Protein AF-A0A0F8Y4N9-F1 (afdb_monomer_lite)

Radius of gyration: 26.48 Å; chains: 1; bounding box: 56×66×64 Å

Foldseek 3Di:
DDDDDPDDDDDDDDDDDDDDDDDDDDDDDDDDDDDDDDDDDDDPPCPVVPPVVVVLVVVLVVLQVVLAWPDKDWDDDPPDNQKIKIKTKGDPPPHPVDIDIFMAMDSDSSVRSVVRSCVSVVVPDDDD

pLDDT: mean 74.3, std 19.36, range [39.88, 97.44]

Sequence (128 aa):
SMPPVWEGNPMPPQQSSAVGAVPSDRSSVVPAGYIEPVDRAAPPNTSERIDPTADRFTWIQDRLRQLGATYYVLETLEGRQDLYRFHCRMAVGGNSSYTRNYEAVDSSPLGAMSKVLQQVQGRTTPRL

Secondary structure (DSSP, 8-state):
-PPP-------PPPPP-----------------------------------HHHHHHHHHHHHHHHTTEEEEEEEE-TT-TT-EEEEEEEEETTEEEEEEEEEEEESSHHHHHHHHHHHHHHH-----

Organism: NCBI:txid412755

Structure (mmCIF, N/CA/C/O backbone):
data_AF-A0A0F8Y4N9-F1
#
_entry.id   AF-A0A0F8Y4N9-F1
#
loop_
_atom_site.group_PDB
_atom_site.id
_atom_site.type_symbol
_atom_site.label_atom_id
_atom_site.label_alt_id
_atom_site.label_comp_id
_atom_site.label_asym_id
_atom_site.label_entity_id
_atom_site.label_seq_id
_atom_site.pdbx_PDB_ins_code
_atom_site.Cartn_x
_atom_site.Cartn_y
_atom_site.Cartn_z
_atom_site.occupancy
_atom_site.B_iso_or_equiv
_atom_site.auth_seq_id
_atom_site.auth_comp_id
_atom_site.auth_asym_id
_atom_site.auth_atom_id
_atom_site.pdbx_PDB_model_num
ATOM 1 N N . SER A 1 1 ? -6.006 27.024 -6.538 1.00 53.31 1 SER A N 1
ATOM 2 C CA . SER A 1 1 ? -5.450 25.933 -5.721 1.00 53.31 1 SER A CA 1
ATOM 3 C C . SER A 1 1 ? -4.188 25.416 -6.370 1.00 53.31 1 SER A C 1
ATOM 5 O O . SER A 1 1 ? -4.256 24.926 -7.488 1.00 53.31 1 SER A O 1
ATOM 7 N N . MET A 1 2 ? -3.046 25.625 -5.721 1.00 41.53 2 MET A N 1
ATOM 8 C CA . MET A 1 2 ? -1.747 25.102 -6.152 1.00 41.53 2 MET A CA 1
ATOM 9 C C . MET A 1 2 ? -1.571 23.667 -5.617 1.00 41.53 2 MET A C 1
ATOM 11 O O . MET A 1 2 ? -2.068 23.391 -4.523 1.00 41.53 2 MET A O 1
ATOM 15 N N . PRO A 1 3 ? -0.921 22.750 -6.355 1.00 53.78 3 PRO A N 1
ATOM 16 C CA . PRO A 1 3 ? -0.579 21.423 -5.842 1.00 53.78 3 PRO A CA 1
ATOM 17 C C . PRO A 1 3 ? 0.555 21.507 -4.798 1.00 53.78 3 PRO A C 1
ATOM 19 O O . PRO A 1 3 ? 1.379 22.420 -4.884 1.00 53.78 3 PRO A O 1
ATOM 22 N N . PRO A 1 4 ? 0.635 20.573 -3.830 1.00 53.28 4 PRO A N 1
ATOM 23 C CA . PRO A 1 4 ? 1.743 20.531 -2.883 1.00 53.28 4 PRO A CA 1
ATOM 24 C C . PRO A 1 4 ? 3.040 20.09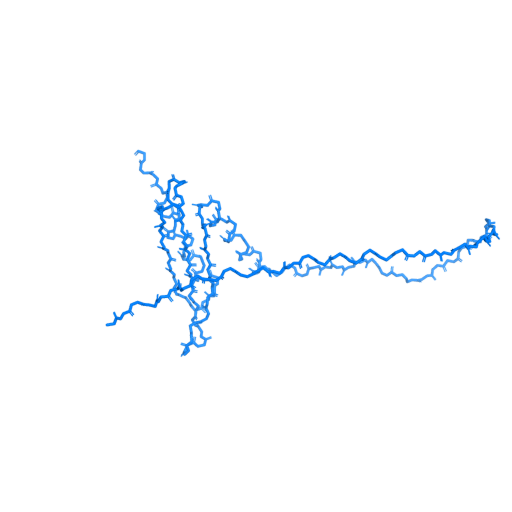1 -3.579 1.00 53.28 4 PRO A C 1
ATOM 26 O O . PRO A 1 4 ? 3.076 19.099 -4.311 1.00 53.28 4 PRO A O 1
ATOM 29 N N . VAL A 1 5 ? 4.101 20.857 -3.336 1.00 52.00 5 VAL A N 1
ATOM 30 C CA . VAL A 1 5 ? 5.478 20.589 -3.760 1.00 52.00 5 VAL A CA 1
ATOM 31 C C . VAL A 1 5 ? 6.047 19.516 -2.832 1.00 52.00 5 VAL A C 1
ATOM 33 O O . VAL A 1 5 ? 6.181 19.744 -1.633 1.00 52.00 5 VAL A O 1
ATOM 36 N N . TRP A 1 6 ? 6.348 18.328 -3.356 1.00 52.84 6 TRP A N 1
ATOM 37 C CA . TRP A 1 6 ? 7.160 17.348 -2.636 1.00 52.84 6 TRP A CA 1
ATOM 38 C C . TRP A 1 6 ? 8.625 17.653 -2.956 1.00 52.84 6 TRP A C 1
ATOM 40 O O . TRP A 1 6 ? 9.176 17.237 -3.970 1.00 52.84 6 TRP A O 1
ATOM 50 N N . GLU A 1 7 ? 9.226 18.488 -2.117 1.00 49.97 7 GLU A N 1
ATOM 51 C CA . GLU A 1 7 ? 10.634 18.851 -2.203 1.00 49.97 7 GLU A CA 1
ATOM 52 C C . GLU A 1 7 ? 11.484 17.676 -1.696 1.00 49.97 7 GLU A C 1
ATOM 54 O O . GLU A 1 7 ? 11.178 17.054 -0.676 1.00 49.97 7 GLU A O 1
ATOM 59 N N . GLY A 1 8 ? 12.510 17.311 -2.464 1.00 55.19 8 GLY A N 1
ATOM 60 C CA . GLY A 1 8 ? 13.349 16.154 -2.188 1.00 55.19 8 GLY A CA 1
ATOM 61 C C . GLY A 1 8 ? 14.104 16.267 -0.866 1.00 55.19 8 GLY A C 1
ATOM 62 O O . GLY A 1 8 ? 14.680 17.304 -0.557 1.00 55.19 8 GLY A O 1
ATOM 63 N N . ASN A 1 9 ? 14.162 15.157 -0.129 1.00 55.81 9 ASN A N 1
ATOM 64 C CA . ASN A 1 9 ? 15.179 14.948 0.894 1.00 55.81 9 ASN A CA 1
ATOM 65 C C . ASN A 1 9 ? 15.411 13.440 1.115 1.00 55.81 9 ASN A C 1
ATOM 67 O O . ASN A 1 9 ? 14.573 12.778 1.729 1.00 55.81 9 ASN A O 1
ATOM 71 N N . PRO A 1 10 ? 16.515 12.852 0.621 1.00 61.59 10 PRO A N 1
ATOM 72 C CA . PRO A 1 10 ? 16.980 11.561 1.103 1.00 61.59 10 PRO A CA 1
ATOM 73 C C . PRO A 1 10 ? 17.876 11.779 2.327 1.00 61.59 10 PRO A C 1
ATOM 75 O O . PRO A 1 10 ? 18.896 12.460 2.239 1.00 61.59 10 PRO A O 1
ATOM 78 N N . MET A 1 11 ? 17.539 11.163 3.460 1.00 47.84 11 MET A N 1
ATOM 79 C CA . MET A 1 11 ? 18.502 10.981 4.547 1.00 47.84 11 MET A CA 1
ATOM 80 C C . MET A 1 11 ? 18.532 9.507 4.986 1.00 47.84 11 MET A C 1
ATOM 82 O O . MET A 1 11 ? 17.467 8.906 5.141 1.00 47.84 11 MET A O 1
ATOM 86 N N . PRO A 1 12 ? 19.728 8.905 5.141 1.00 61.44 12 PRO A N 1
ATOM 87 C CA . PRO A 1 12 ? 19.891 7.489 5.462 1.00 61.44 12 PRO A CA 1
ATOM 88 C C . PRO A 1 12 ? 20.018 7.267 6.979 1.00 61.44 12 PRO A C 1
ATOM 90 O O . PRO A 1 12 ? 20.508 8.153 7.681 1.00 61.44 12 PRO A O 1
ATOM 93 N N . PRO A 1 13 ? 19.731 6.060 7.493 1.00 51.53 13 PRO A N 1
ATOM 94 C CA . PRO A 1 13 ? 20.393 5.582 8.700 1.00 51.53 13 PRO A CA 1
ATOM 95 C C . PRO A 1 13 ? 21.544 4.624 8.358 1.00 51.53 13 PRO A C 1
ATOM 97 O O . PRO A 1 13 ? 21.379 3.620 7.664 1.00 51.53 13 PRO A O 1
ATOM 100 N N . GLN A 1 14 ? 22.729 4.989 8.854 1.00 49.72 14 GLN A N 1
ATOM 101 C CA . GLN A 1 14 ? 23.970 4.220 8.808 1.00 49.72 14 GLN A CA 1
ATOM 102 C C . GLN A 1 14 ? 23.919 2.972 9.703 1.00 49.72 14 GLN A C 1
ATOM 104 O O . GLN A 1 14 ? 23.227 2.930 10.716 1.00 49.72 14 GLN A O 1
ATOM 109 N N . GLN A 1 15 ? 24.690 1.964 9.297 1.00 50.78 15 GLN A N 1
ATOM 110 C CA . GLN A 1 15 ? 24.805 0.633 9.887 1.00 50.78 15 GLN A CA 1
ATOM 111 C C . GLN A 1 15 ? 25.481 0.672 11.271 1.00 50.78 15 GLN A C 1
ATOM 113 O O . GLN A 1 15 ? 26.553 1.254 11.427 1.00 50.78 15 GLN A O 1
ATOM 118 N N . SER A 1 16 ? 24.899 -0.005 12.266 1.00 48.66 16 SER A N 1
ATOM 119 C CA . SER A 1 16 ? 25.575 -0.325 13.530 1.00 48.66 16 SER A CA 1
ATOM 120 C C . SER A 1 16 ? 26.400 -1.603 13.375 1.00 48.66 16 SER A C 1
ATOM 122 O O . SER A 1 16 ? 25.863 -2.677 13.122 1.00 48.66 16 SER A O 1
ATOM 124 N N . SER A 1 17 ? 27.711 -1.509 13.574 1.00 51.31 17 SER A N 1
ATOM 125 C CA . SER A 1 17 ? 28.592 -2.657 13.809 1.00 51.31 17 SER A CA 1
ATOM 126 C C . SER A 1 17 ? 29.573 -2.278 14.909 1.00 51.31 17 SER A C 1
ATOM 128 O O . SER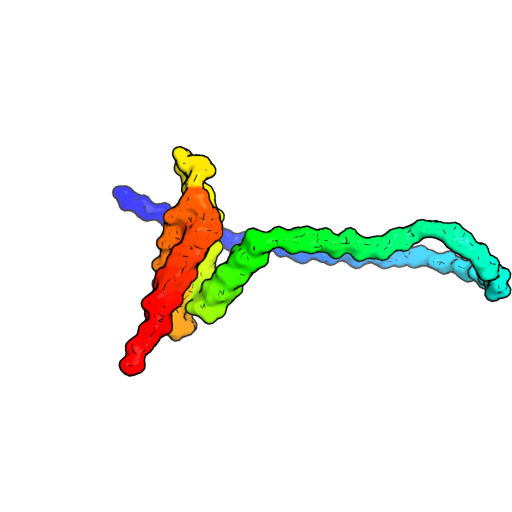 A 1 17 ? 30.535 -1.555 14.669 1.00 51.31 17 SER A O 1
ATOM 130 N N . ALA A 1 18 ? 29.306 -2.736 16.130 1.00 52.12 18 ALA A N 1
ATOM 131 C CA . ALA A 1 18 ? 30.261 -2.678 17.228 1.00 52.12 18 ALA A CA 1
ATOM 132 C C . ALA A 1 18 ? 30.813 -4.091 17.435 1.00 52.12 18 ALA A C 1
ATOM 134 O O . ALA A 1 18 ? 30.152 -4.959 17.999 1.00 52.12 18 ALA A O 1
ATOM 135 N N . VAL A 1 19 ? 32.018 -4.319 16.915 1.00 51.84 19 VAL A N 1
ATOM 136 C CA . VAL A 1 19 ? 32.806 -5.529 17.148 1.00 51.84 19 VAL A CA 1
ATOM 137 C C . VAL A 1 19 ? 33.629 -5.281 18.410 1.00 51.84 19 VAL A C 1
ATOM 139 O O . VAL A 1 19 ? 34.562 -4.482 18.396 1.00 51.84 19 VAL A O 1
ATOM 142 N N . GLY A 1 20 ? 33.253 -5.926 19.513 1.00 42.31 20 GLY A N 1
ATOM 143 C CA . GLY A 1 20 ? 34.028 -5.952 20.752 1.00 42.31 20 GLY A CA 1
ATOM 144 C C . GLY A 1 20 ? 34.727 -7.300 20.912 1.00 42.31 20 GLY A C 1
ATOM 145 O O . GLY A 1 20 ? 34.070 -8.316 21.109 1.00 42.31 20 GLY A O 1
ATOM 146 N N . ALA A 1 21 ? 36.054 -7.297 20.820 1.00 47.22 21 ALA A N 1
ATOM 147 C CA . ALA A 1 21 ? 36.957 -8.352 21.296 1.00 47.22 21 ALA A CA 1
ATOM 148 C C . ALA A 1 21 ? 37.388 -7.966 22.742 1.00 47.22 21 ALA A C 1
ATOM 150 O O . ALA A 1 21 ? 37.326 -6.782 23.063 1.00 47.22 21 ALA A O 1
ATOM 151 N N . VAL A 1 22 ? 37.783 -8.787 23.726 1.00 52.94 22 VAL A N 1
ATOM 152 C CA . VAL A 1 22 ? 38.592 -10.023 23.886 1.00 52.94 22 VAL A CA 1
ATOM 153 C C . VAL A 1 22 ? 38.407 -10.511 25.373 1.00 52.94 22 VAL A C 1
ATOM 155 O O . VAL A 1 22 ? 37.522 -9.994 26.049 1.00 52.94 22 VAL A O 1
ATOM 158 N N . PRO A 1 23 ? 39.274 -11.355 25.983 1.00 62.16 23 PRO A N 1
ATOM 159 C CA . PRO A 1 23 ? 39.251 -12.822 26.110 1.00 62.16 23 PRO A CA 1
ATOM 160 C C . PRO A 1 23 ? 39.043 -13.304 27.578 1.00 62.16 23 PRO A C 1
ATOM 162 O O . PRO A 1 23 ? 39.029 -12.487 28.494 1.00 62.16 2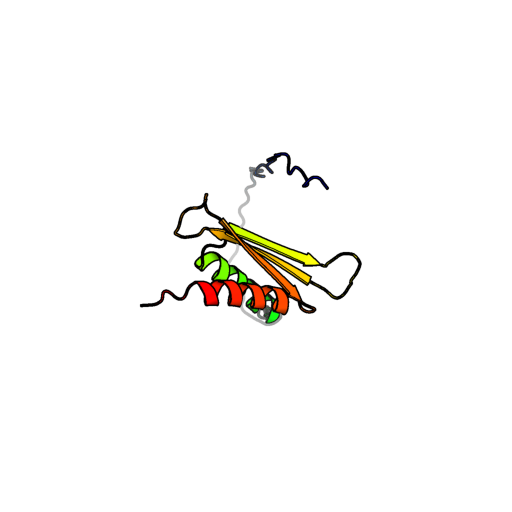3 PRO A O 1
ATOM 165 N N . SER A 1 24 ? 38.968 -14.619 27.848 1.00 49.22 24 SER A N 1
ATOM 166 C CA . SER A 1 24 ? 39.561 -15.229 29.065 1.00 49.22 24 SER A CA 1
ATOM 167 C C . SER A 1 24 ? 39.500 -16.758 29.083 1.00 49.22 24 SER A C 1
ATOM 169 O O . SER A 1 24 ? 38.454 -17.382 28.939 1.00 49.22 24 SER A O 1
ATOM 171 N N . ASP A 1 25 ? 40.690 -17.300 29.295 1.00 53.66 25 ASP A N 1
ATOM 172 C CA . ASP A 1 25 ? 41.096 -18.657 29.630 1.00 53.66 25 ASP A CA 1
ATOM 173 C C . ASP A 1 25 ? 40.485 -19.156 30.954 1.00 53.66 25 ASP A C 1
ATOM 175 O O . ASP A 1 25 ? 40.465 -18.406 31.931 1.00 53.66 25 ASP A O 1
ATOM 179 N N . ARG A 1 26 ? 40.048 -20.426 31.008 1.00 58.47 26 ARG A N 1
ATOM 180 C CA . ARG A 1 26 ? 40.415 -21.350 32.100 1.00 58.47 26 ARG A CA 1
ATOM 181 C C . ARG A 1 26 ? 39.856 -22.761 31.912 1.00 58.47 26 ARG A C 1
ATOM 183 O O . ARG A 1 26 ? 38.650 -22.987 31.931 1.00 58.47 26 ARG A O 1
ATOM 190 N N . SER A 1 27 ? 40.772 -23.722 31.842 1.00 50.97 27 SER A N 1
ATOM 191 C CA . SER A 1 27 ? 40.539 -25.156 32.031 1.00 50.97 27 SER A CA 1
ATOM 192 C C . SER A 1 27 ? 39.751 -25.494 33.305 1.00 50.97 27 SER A C 1
ATOM 194 O O . SER A 1 27 ? 40.100 -25.040 34.396 1.00 50.97 27 SER A O 1
ATOM 196 N N . SER A 1 28 ? 38.803 -26.429 33.202 1.00 54.78 28 SER A N 1
ATOM 197 C CA . SER A 1 28 ? 38.593 -27.469 34.222 1.00 54.78 28 SER A CA 1
ATOM 198 C C . SER A 1 28 ? 37.838 -28.667 33.652 1.00 54.78 28 SER A C 1
ATOM 200 O O . SER A 1 28 ? 36.652 -28.617 33.353 1.00 54.78 28 SER A O 1
ATOM 202 N N . VAL A 1 29 ? 38.591 -29.751 33.516 1.00 52.81 29 VAL A N 1
ATOM 203 C CA . VAL A 1 29 ? 38.153 -31.149 33.453 1.00 52.81 29 VAL A CA 1
ATOM 204 C C . VAL A 1 29 ? 37.340 -31.519 34.699 1.00 52.81 29 VAL A C 1
ATOM 206 O O . VAL A 1 29 ? 37.745 -31.101 35.776 1.00 52.81 29 VAL A O 1
ATOM 209 N N . VAL A 1 30 ? 36.276 -32.329 34.551 1.00 58.38 30 VAL A N 1
ATOM 210 C CA . VAL A 1 30 ? 35.845 -33.504 35.371 1.00 58.38 30 VAL A CA 1
ATOM 211 C C . VAL A 1 30 ? 34.495 -34.057 34.808 1.00 58.38 30 VAL A C 1
ATOM 213 O O . VAL A 1 30 ? 33.926 -33.417 33.928 1.00 58.38 30 VAL A O 1
ATOM 216 N N . PRO A 1 31 ? 34.005 -35.269 35.158 1.00 50.88 31 PRO A N 1
ATOM 217 C CA . PRO A 1 31 ? 34.108 -36.470 34.329 1.00 50.88 31 PRO A CA 1
ATOM 218 C C . PRO A 1 31 ? 32.729 -37.025 33.900 1.00 50.88 31 PRO A C 1
ATOM 220 O O . PRO A 1 31 ? 31.672 -36.533 34.288 1.00 50.88 31 PRO A O 1
ATOM 223 N N . ALA A 1 32 ? 32.746 -38.095 33.105 1.00 53.75 32 ALA A N 1
ATOM 224 C CA . ALA A 1 32 ? 31.559 -38.867 32.762 1.00 53.75 32 ALA A CA 1
ATOM 225 C C . ALA A 1 32 ? 30.915 -39.521 33.999 1.00 53.75 32 ALA A C 1
ATOM 227 O O . ALA A 1 32 ? 31.580 -40.260 34.725 1.00 53.75 32 ALA A O 1
ATOM 228 N N . GLY A 1 33 ? 29.603 -39.318 34.154 1.00 50.06 33 GLY A N 1
ATOM 229 C CA . GLY A 1 33 ? 28.713 -40.247 34.849 1.00 50.06 33 GLY A CA 1
ATOM 230 C C . GLY A 1 33 ? 27.897 -39.648 35.988 1.00 50.06 33 GLY A C 1
ATOM 231 O O . GLY A 1 33 ? 28.366 -39.676 37.111 1.00 50.06 33 GLY A O 1
ATOM 232 N N . TYR A 1 34 ? 26.663 -39.219 35.698 1.00 54.41 34 TYR A N 1
ATOM 233 C CA . TYR A 1 34 ? 25.475 -39.376 36.554 1.00 54.41 34 TYR A CA 1
ATOM 234 C C . TYR A 1 34 ? 24.236 -39.339 35.642 1.00 54.41 34 TYR A C 1
ATOM 236 O O . TYR A 1 34 ? 24.095 -38.426 34.830 1.00 54.41 34 TYR A O 1
ATOM 244 N N . ILE A 1 35 ? 23.377 -40.356 35.730 1.00 61.16 35 ILE A N 1
ATOM 245 C CA . ILE A 1 35 ? 22.078 -40.412 35.047 1.00 61.16 35 ILE A CA 1
ATOM 246 C C . ILE A 1 35 ? 20.972 -40.085 36.070 1.00 61.16 35 ILE A C 1
ATOM 248 O O . ILE A 1 35 ? 21.078 -40.505 37.220 1.00 61.16 35 ILE A O 1
ATOM 252 N N . GLU A 1 36 ? 19.916 -39.425 35.567 1.00 57.84 36 GLU A N 1
ATOM 253 C CA . GLU A 1 36 ? 18.500 -39.410 36.011 1.00 57.84 36 GLU A CA 1
ATOM 254 C C . GLU A 1 36 ? 18.031 -38.293 36.980 1.00 57.84 36 GLU A C 1
ATOM 256 O O . GLU A 1 36 ? 18.830 -37.767 37.750 1.00 57.84 36 GLU A O 1
ATOM 261 N N . PRO A 1 37 ? 16.711 -37.977 37.050 1.00 58.50 37 PRO A N 1
ATOM 262 C CA . PRO A 1 37 ? 15.759 -37.680 35.958 1.00 58.50 37 PRO A CA 1
ATOM 263 C C . PRO A 1 37 ? 14.777 -36.504 36.296 1.00 58.50 37 PRO A C 1
ATOM 265 O O . PRO A 1 37 ? 14.634 -36.117 37.447 1.00 58.50 37 PRO A O 1
ATOM 268 N N . VAL A 1 38 ? 14.036 -36.007 35.285 1.00 58.72 38 VAL A N 1
ATOM 269 C CA . VAL A 1 38 ? 12.770 -35.210 35.355 1.00 58.72 38 VAL A CA 1
ATOM 270 C C . VAL A 1 38 ? 12.798 -33.824 36.047 1.00 58.72 38 VAL A C 1
ATOM 272 O O . VAL A 1 38 ? 12.812 -33.721 37.264 1.00 58.72 38 VAL A O 1
ATOM 275 N N . ASP A 1 39 ? 12.675 -32.738 35.266 1.00 50.62 39 ASP A N 1
ATOM 276 C CA . ASP A 1 39 ? 11.451 -31.903 35.150 1.00 50.62 39 ASP A CA 1
ATOM 277 C C . ASP A 1 39 ? 11.753 -30.526 34.506 1.00 50.62 39 ASP A C 1
ATOM 279 O O . ASP A 1 39 ? 12.705 -29.844 34.872 1.00 50.62 39 ASP A O 1
ATOM 283 N N . ARG A 1 40 ? 10.871 -30.098 33.590 1.00 56.00 40 ARG A N 1
ATOM 284 C CA . ARG A 1 40 ? 10.702 -28.730 33.043 1.00 56.00 40 ARG A CA 1
ATOM 285 C C . ARG A 1 40 ? 11.818 -28.096 32.195 1.00 56.00 40 ARG A C 1
ATOM 287 O O . ARG A 1 40 ? 12.599 -27.273 32.654 1.00 56.00 40 ARG A O 1
ATOM 294 N N . ALA A 1 41 ? 11.631 -28.201 30.883 1.00 52.06 41 ALA A N 1
ATOM 295 C CA . ALA A 1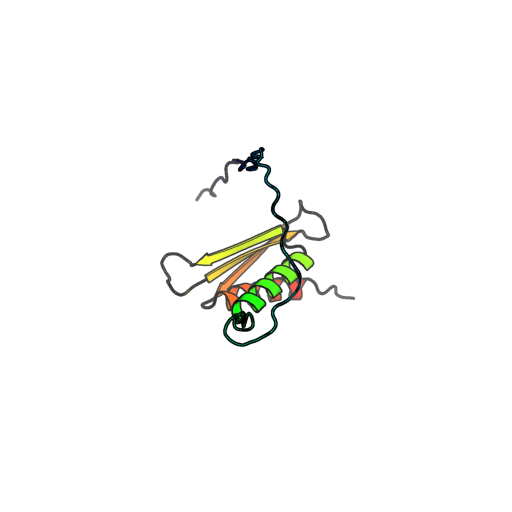 41 ? 11.253 -27.020 30.103 1.00 52.06 41 ALA A CA 1
ATOM 296 C C . ALA A 1 41 ? 10.350 -27.469 28.948 1.00 52.06 41 ALA A C 1
ATOM 298 O O . ALA A 1 41 ? 10.679 -28.395 28.212 1.00 52.06 41 ALA A O 1
ATOM 299 N N . ALA A 1 42 ? 9.168 -26.865 28.872 1.00 59.88 42 ALA A N 1
ATOM 300 C CA . ALA A 1 42 ? 8.131 -27.144 27.890 1.00 59.88 42 ALA A CA 1
ATOM 301 C C . ALA A 1 42 ? 8.671 -27.148 26.442 1.00 59.88 42 ALA A C 1
ATOM 303 O O . ALA A 1 42 ? 9.642 -26.442 26.158 1.00 59.88 42 ALA A O 1
ATOM 304 N N . PRO A 1 43 ? 8.025 -27.867 25.499 1.00 61.47 43 PRO A N 1
ATOM 305 C CA . PRO A 1 43 ? 8.258 -27.600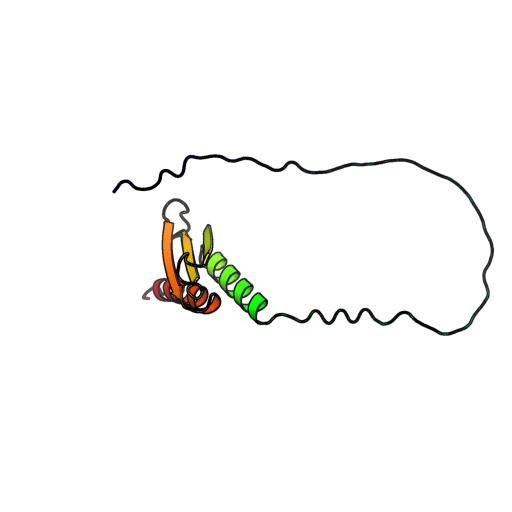 24.083 1.00 61.47 43 PRO A CA 1
ATOM 306 C C . PRO A 1 43 ? 8.045 -26.098 23.830 1.00 61.47 43 PRO A C 1
ATOM 308 O O . PRO A 1 43 ? 7.166 -25.511 24.476 1.00 61.47 43 PRO A O 1
ATOM 311 N N . PRO A 1 44 ? 8.794 -25.450 22.919 1.00 57.91 44 PRO A N 1
ATOM 312 C CA . PRO A 1 44 ? 8.433 -24.121 22.459 1.00 57.91 44 PRO A CA 1
ATOM 313 C C . PRO A 1 44 ? 7.097 -24.239 21.716 1.00 57.91 44 PRO A C 1
ATOM 315 O O . PRO A 1 44 ? 7.045 -24.389 20.501 1.00 57.91 44 PRO A O 1
ATOM 318 N N . ASN A 1 45 ? 5.991 -24.195 22.457 1.00 55.62 45 ASN A N 1
ATOM 319 C CA . ASN A 1 45 ? 4.668 -23.916 21.927 1.00 55.62 45 ASN A CA 1
ATOM 320 C C . ASN A 1 45 ? 4.619 -22.424 21.597 1.00 55.62 45 ASN A C 1
ATOM 322 O O . ASN A 1 45 ? 3.823 -21.669 22.150 1.00 55.62 45 ASN A O 1
ATOM 326 N N . THR A 1 46 ? 5.456 -21.994 20.658 1.00 57.22 46 THR A N 1
ATOM 327 C CA . THR A 1 46 ? 5.145 -20.820 19.858 1.00 57.22 46 THR A CA 1
ATOM 328 C C . THR A 1 46 ? 4.116 -21.292 18.840 1.00 57.22 46 THR A C 1
ATOM 330 O O . THR A 1 46 ? 4.400 -21.492 17.665 1.00 57.22 46 THR A O 1
ATOM 333 N N . SER A 1 47 ? 2.891 -21.548 19.307 1.00 56.50 47 SER A N 1
ATOM 334 C CA . SER A 1 47 ? 1.740 -21.412 18.425 1.00 56.50 47 SER A CA 1
ATOM 335 C C . SER A 1 47 ? 1.669 -19.926 18.104 1.00 56.50 47 SER A C 1
ATOM 337 O O . SER A 1 47 ? 0.990 -19.169 18.796 1.00 56.50 47 SER A O 1
ATOM 339 N N . GLU A 1 48 ? 2.472 -19.496 17.127 1.00 63.22 48 GLU A N 1
ATOM 340 C CA . GLU A 1 48 ? 2.300 -18.212 16.471 1.00 63.22 48 GLU A CA 1
ATOM 341 C C . GLU A 1 48 ? 0.853 -18.200 16.014 1.00 63.22 48 GLU A C 1
ATOM 343 O O . GLU A 1 48 ? 0.436 -18.963 15.140 1.00 63.22 48 GLU A O 1
ATOM 348 N N . ARG A 1 49 ? 0.042 -17.422 16.723 1.00 64.25 49 ARG A N 1
ATOM 349 C CA . ARG A 1 49 ? -1.345 -17.211 16.370 1.00 64.25 49 ARG A CA 1
ATOM 350 C C . ARG A 1 49 ? -1.290 -16.480 15.038 1.00 64.25 49 ARG A C 1
ATOM 352 O O . ARG A 1 49 ? -1.085 -15.277 15.020 1.00 64.25 49 ARG A O 1
ATOM 359 N N . ILE A 1 50 ? -1.364 -17.228 13.940 1.00 68.31 50 ILE A N 1
ATOM 360 C CA . ILE A 1 50 ? -1.363 -16.659 12.596 1.00 68.31 50 ILE A CA 1
ATOM 361 C C . ILE A 1 50 ? -2.574 -15.737 12.539 1.00 68.31 50 ILE A C 1
ATOM 363 O O . ILE A 1 50 ? -3.709 -16.212 12.525 1.00 68.31 50 ILE A O 1
ATOM 367 N N . ASP A 1 51 ? -2.342 -14.426 12.579 1.00 76.62 51 ASP A N 1
ATOM 368 C CA . ASP A 1 51 ? -3.385 -13.435 12.378 1.00 76.62 51 ASP A CA 1
ATOM 369 C C . ASP A 1 51 ? -3.833 -13.535 10.914 1.00 76.62 51 ASP A C 1
ATOM 371 O O . ASP A 1 51 ? -3.115 -13.086 10.013 1.00 76.62 51 ASP A O 1
ATOM 375 N N . PRO A 1 52 ? -5.020 -14.104 10.628 1.00 75.69 52 PRO A N 1
ATOM 376 C CA . PRO A 1 52 ? -5.439 -14.370 9.254 1.00 75.69 52 PRO A CA 1
ATOM 377 C C . PRO A 1 52 ? -5.590 -13.072 8.452 1.00 75.69 52 PRO A C 1
ATOM 379 O O . PRO A 1 52 ? -5.483 -13.069 7.229 1.00 75.69 52 PRO A O 1
ATOM 382 N N . THR A 1 53 ? -5.819 -11.951 9.138 1.00 77.38 53 THR A N 1
ATOM 383 C CA . THR A 1 53 ? -5.853 -10.619 8.541 1.00 77.38 53 THR A CA 1
ATOM 384 C C . THR A 1 53 ? -4.469 -10.202 8.046 1.00 77.38 53 THR A C 1
ATOM 386 O O . THR A 1 53 ? -4.356 -9.787 6.898 1.00 77.38 53 THR A O 1
ATOM 389 N N . ALA A 1 54 ? -3.412 -10.358 8.849 1.00 82.94 54 ALA A N 1
ATOM 390 C CA . ALA A 1 54 ? -2.048 -10.003 8.443 1.00 82.94 54 ALA A CA 1
ATOM 391 C C . ALA A 1 54 ? -1.599 -10.798 7.204 1.00 82.94 54 ALA A C 1
ATOM 393 O O . ALA A 1 54 ? -0.982 -10.246 6.289 1.00 82.94 54 ALA A O 1
ATOM 394 N N . ASP A 1 55 ? -2.011 -12.063 7.126 1.00 89.62 55 ASP A N 1
ATOM 395 C CA . ASP A 1 55 ? -1.769 -12.936 5.977 1.00 89.62 55 ASP A CA 1
ATOM 396 C C . ASP A 1 55 ? -2.402 -12.377 4.687 1.00 89.62 55 ASP A C 1
ATOM 398 O O . ASP A 1 55 ? -1.767 -12.276 3.635 1.00 89.62 55 ASP A O 1
ATOM 402 N N . ARG A 1 56 ? -3.647 -11.888 4.780 1.00 91.75 56 ARG A N 1
ATOM 403 C CA . ARG A 1 56 ? -4.357 -11.280 3.643 1.00 91.75 56 ARG A CA 1
ATOM 404 C C . ARG A 1 56 ? -3.744 -9.960 3.191 1.00 91.75 56 ARG A C 1
ATOM 406 O O . ARG A 1 56 ? -3.691 -9.717 1.986 1.00 91.75 56 ARG A O 1
ATOM 413 N N . PHE A 1 57 ? -3.280 -9.122 4.116 1.00 93.75 57 PHE A N 1
ATOM 414 C CA . PHE A 1 57 ? -2.586 -7.877 3.769 1.00 93.75 57 PHE A CA 1
ATOM 415 C C . PHE A 1 57 ? -1.316 -8.170 2.975 1.00 93.75 57 PHE A C 1
ATOM 417 O O . PHE A 1 57 ? -1.140 -7.622 1.883 1.00 93.75 57 PHE A O 1
ATOM 424 N N . THR A 1 58 ? -0.490 -9.081 3.495 1.00 94.69 58 THR A N 1
ATOM 425 C CA . THR A 1 58 ? 0.746 -9.524 2.843 1.00 94.69 58 THR A CA 1
ATOM 426 C C . THR A 1 58 ? 0.449 -10.081 1.455 1.00 94.69 58 THR A C 1
ATOM 428 O O . THR A 1 58 ? 1.044 -9.638 0.478 1.00 94.69 58 THR A O 1
ATOM 431 N N . TRP A 1 59 ? -0.554 -10.958 1.327 1.00 95.88 59 TRP A N 1
ATOM 432 C CA . TRP A 1 59 ? -0.944 -11.530 0.037 1.00 95.88 59 TRP A CA 1
ATOM 433 C C . TRP A 1 59 ? -1.339 -10.467 -1.004 1.00 95.88 59 TRP A C 1
ATOM 435 O O . TRP A 1 59 ? -0.913 -10.549 -2.160 1.00 95.88 59 TRP A O 1
ATOM 445 N N . ILE A 1 60 ? -2.119 -9.446 -0.620 1.00 96.12 60 ILE A N 1
ATOM 446 C CA . ILE A 1 60 ? -2.499 -8.362 -1.543 1.00 96.12 60 ILE A CA 1
ATOM 447 C C . ILE A 1 60 ? -1.271 -7.537 -1.946 1.00 96.12 60 ILE A C 1
ATOM 449 O O . ILE A 1 60 ? -1.112 -7.228 -3.129 1.00 96.12 60 ILE A O 1
ATOM 453 N N . GLN A 1 61 ? -0.398 -7.190 -0.996 1.00 95.94 61 GLN A N 1
ATOM 454 C CA . GLN A 1 61 ? 0.829 -6.435 -1.272 1.00 95.94 61 GLN A CA 1
ATOM 455 C C . GLN A 1 61 ? 1.748 -7.191 -2.235 1.00 95.94 61 GLN A C 1
ATOM 457 O O . GLN A 1 61 ? 2.205 -6.622 -3.229 1.00 95.94 61 GLN A O 1
ATOM 462 N N . ASP A 1 62 ? 1.950 -8.486 -1.993 1.00 96.12 62 ASP A N 1
ATOM 463 C CA . ASP A 1 62 ? 2.714 -9.368 -2.868 1.00 96.12 62 ASP A CA 1
ATOM 464 C C . ASP A 1 62 ? 2.130 -9.410 -4.276 1.00 96.12 62 ASP A C 1
ATOM 466 O O . ASP A 1 62 ? 2.849 -9.261 -5.268 1.00 96.12 62 ASP A O 1
ATOM 470 N N . ARG A 1 63 ? 0.805 -9.545 -4.379 1.00 95.56 63 ARG A N 1
ATOM 471 C CA . ARG A 1 63 ? 0.137 -9.595 -5.675 1.00 95.56 63 ARG A CA 1
ATOM 472 C C . ARG A 1 63 ? 0.250 -8.274 -6.433 1.00 95.56 63 ARG A C 1
ATOM 474 O O . ARG A 1 63 ? 0.501 -8.293 -7.635 1.00 95.56 63 ARG A O 1
ATOM 481 N N . LEU A 1 64 ? 0.096 -7.136 -5.757 1.00 94.12 64 LEU A N 1
ATOM 482 C CA . LEU A 1 64 ? 0.283 -5.812 -6.358 1.00 94.12 64 LEU A CA 1
ATOM 483 C C . LEU A 1 64 ? 1.725 -5.622 -6.843 1.00 94.12 64 LEU A C 1
ATOM 485 O O . LEU A 1 64 ? 1.932 -5.162 -7.966 1.00 94.12 64 LEU A O 1
ATOM 489 N N . ARG A 1 65 ? 2.721 -6.045 -6.055 1.00 93.56 65 ARG A N 1
ATOM 490 C CA . ARG A 1 65 ? 4.138 -6.018 -6.448 1.00 93.56 65 ARG A CA 1
ATOM 491 C C . ARG A 1 65 ? 4.394 -6.846 -7.706 1.00 93.56 65 ARG A C 1
ATOM 493 O O . ARG A 1 65 ? 5.013 -6.343 -8.637 1.00 93.56 65 ARG A O 1
ATOM 500 N N . GLN A 1 66 ? 3.860 -8.066 -7.775 1.00 92.50 66 GLN A N 1
ATOM 501 C CA . GLN A 1 66 ? 3.964 -8.923 -8.967 1.00 92.50 66 GLN A CA 1
ATOM 502 C C . GLN A 1 66 ? 3.329 -8.289 -10.213 1.00 92.50 66 GLN A C 1
ATOM 504 O O . GLN A 1 66 ? 3.788 -8.522 -11.326 1.00 92.50 66 GLN A O 1
ATOM 509 N N . LEU A 1 67 ? 2.280 -7.482 -10.033 1.00 91.00 67 LEU A N 1
ATOM 510 C CA . LEU A 1 67 ? 1.609 -6.761 -11.116 1.00 91.00 67 LEU A CA 1
ATOM 511 C C . LEU A 1 67 ? 2.327 -5.455 -11.509 1.00 91.00 67 LEU A C 1
ATOM 513 O O . LEU A 1 67 ? 1.902 -4.803 -12.461 1.00 91.00 67 LEU A O 1
ATOM 517 N N . GLY A 1 68 ? 3.391 -5.067 -10.796 1.00 92.12 68 GLY A N 1
ATOM 518 C CA . GLY A 1 68 ? 4.203 -3.885 -11.094 1.00 92.12 68 GLY A CA 1
ATOM 519 C C . GLY A 1 68 ? 4.009 -2.701 -10.144 1.00 92.12 68 GLY A C 1
ATOM 520 O O . GLY A 1 68 ? 4.317 -1.570 -10.526 1.00 92.12 68 GLY A O 1
ATOM 521 N N . ALA A 1 69 ? 3.487 -2.906 -8.931 1.00 94.12 69 ALA A N 1
ATOM 522 C CA . ALA A 1 69 ? 3.401 -1.834 -7.941 1.00 94.12 69 ALA A CA 1
ATOM 523 C C . ALA A 1 69 ? 4.799 -1.337 -7.549 1.00 94.12 69 ALA A C 1
ATOM 525 O O . ALA A 1 69 ? 5.651 -2.115 -7.127 1.00 94.12 69 ALA A O 1
ATOM 526 N N . THR A 1 70 ? 5.015 -0.027 -7.663 1.00 93.88 70 THR A N 1
ATOM 527 C CA . THR A 1 70 ? 6.261 0.655 -7.271 1.00 93.88 70 THR A CA 1
ATOM 528 C C . THR A 1 70 ? 6.113 1.451 -5.981 1.00 93.88 70 THR A C 1
ATOM 530 O O . THR A 1 70 ? 7.108 1.876 -5.403 1.00 93.88 70 THR A O 1
ATOM 533 N N . TYR A 1 71 ? 4.876 1.691 -5.545 1.00 94.06 71 TYR A N 1
ATOM 534 C CA . TYR A 1 71 ? 4.562 2.380 -4.300 1.00 94.06 71 TYR A CA 1
ATOM 535 C C . TYR A 1 71 ? 3.132 2.048 -3.869 1.00 94.06 71 TYR A C 1
ATOM 537 O O . TYR A 1 71 ? 2.238 1.946 -4.712 1.00 94.06 71 TYR A O 1
ATOM 545 N N . TYR A 1 72 ? 2.901 1.909 -2.567 1.00 96.62 72 TYR A N 1
ATOM 546 C CA . TYR A 1 72 ? 1.563 1.837 -1.994 1.00 96.62 72 TYR A CA 1
ATOM 547 C C . TYR A 1 72 ? 1.553 2.369 -0.561 1.00 96.62 72 TYR A C 1
ATOM 549 O O . TYR A 1 72 ? 2.548 2.260 0.154 1.00 96.62 72 TYR A O 1
ATOM 557 N N . VAL A 1 73 ? 0.419 2.924 -0.145 1.00 96.25 73 VAL A N 1
ATOM 558 C CA . VAL A 1 73 ? 0.195 3.423 1.213 1.00 96.25 73 VAL A CA 1
ATOM 559 C C . VAL A 1 73 ? -1.260 3.193 1.609 1.00 96.25 73 VAL A C 1
ATOM 561 O O . VAL A 1 73 ? -2.170 3.332 0.789 1.00 96.25 73 VAL A O 1
ATOM 564 N N . LEU A 1 74 ? -1.460 2.804 2.864 1.00 95.38 74 LEU A N 1
ATOM 565 C CA . LEU A 1 74 ? -2.764 2.719 3.501 1.00 95.38 74 LEU A CA 1
ATOM 566 C C . LEU A 1 74 ? -2.835 3.806 4.569 1.00 95.38 74 LEU A C 1
ATOM 568 O O . LEU A 1 74 ? -1.994 3.840 5.464 1.00 95.38 74 LEU A O 1
ATOM 572 N N . GLU A 1 75 ? -3.835 4.668 4.473 1.00 94.06 75 GLU A N 1
ATOM 573 C CA . GLU A 1 75 ? -4.031 5.799 5.374 1.00 94.06 75 GLU A CA 1
ATOM 574 C C . GLU A 1 75 ? -5.430 5.737 5.985 1.00 94.06 75 GLU A C 1
ATOM 576 O O . GLU A 1 75 ? -6.394 5.361 5.313 1.00 94.06 75 GLU A O 1
ATOM 581 N N . THR A 1 76 ? -5.560 6.150 7.242 1.00 93.31 76 THR A N 1
ATOM 582 C CA . THR A 1 76 ? -6.864 6.487 7.823 1.00 93.31 76 THR A CA 1
ATOM 583 C C . THR A 1 76 ? -7.205 7.918 7.420 1.00 93.31 76 THR A C 1
ATOM 585 O O . THR A 1 76 ? -6.365 8.807 7.544 1.00 93.31 76 THR A O 1
ATOM 588 N N . LEU A 1 77 ? -8.420 8.164 6.928 1.00 91.06 77 LEU A N 1
ATOM 589 C CA . LEU A 1 77 ? -8.836 9.517 6.564 1.00 91.06 77 LEU A CA 1
ATOM 590 C C . LEU A 1 77 ? -9.105 10.345 7.826 1.00 91.06 77 LEU A C 1
ATOM 592 O O . LEU A 1 77 ? -10.036 10.068 8.585 1.00 91.06 77 LEU A O 1
ATOM 596 N N . GLU A 1 78 ? -8.307 11.392 8.038 1.00 77.06 78 GLU A N 1
ATOM 597 C CA . GLU A 1 78 ? -8.529 12.334 9.135 1.00 77.06 78 GLU A CA 1
ATOM 598 C C . GLU A 1 78 ? -9.940 12.941 9.065 1.00 77.06 78 GLU A C 1
ATOM 600 O O . GLU A 1 78 ? -10.432 13.339 8.007 1.00 77.06 78 GLU A O 1
ATOM 605 N N . GLY A 1 79 ? -10.621 12.980 10.212 1.00 73.25 79 GLY A N 1
ATOM 606 C CA . GLY A 1 79 ? -11.997 13.471 10.331 1.00 73.25 79 GLY A CA 1
ATOM 607 C C . GLY A 1 79 ? -13.094 12.422 10.107 1.00 73.25 79 GLY A C 1
ATOM 608 O O . GLY A 1 79 ? -14.262 12.727 10.341 1.00 73.25 79 GLY A O 1
ATOM 609 N N . ARG A 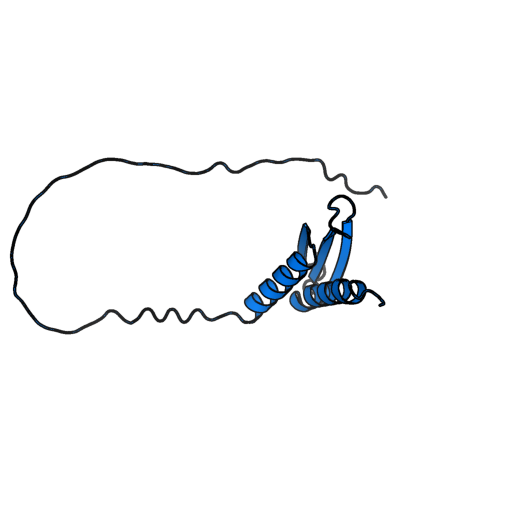1 80 ? -12.760 11.186 9.706 1.00 73.38 80 ARG A N 1
ATOM 610 C CA . ARG A 1 80 ? -13.703 10.053 9.651 1.00 73.38 80 ARG A CA 1
ATOM 611 C C . ARG A 1 80 ? -13.018 8.804 10.202 1.00 73.38 80 ARG A C 1
ATOM 613 O O . ARG A 1 80 ? -12.297 8.137 9.471 1.00 73.38 80 ARG A O 1
ATOM 620 N N . GLN A 1 81 ? -13.260 8.494 11.480 1.00 67.62 81 GLN A N 1
ATOM 621 C CA . GLN A 1 81 ? -12.559 7.424 12.216 1.00 67.62 81 GLN A CA 1
ATOM 622 C C . GLN A 1 81 ? -12.761 6.004 11.657 1.00 67.62 81 GLN A C 1
ATOM 624 O O . GLN A 1 81 ? -12.118 5.073 12.125 1.00 67.62 81 GLN A O 1
ATOM 629 N N . ASP A 1 82 ? -13.567 5.848 10.610 1.00 83.38 82 ASP A N 1
ATOM 630 C CA . ASP A 1 82 ? -13.935 4.555 10.046 1.00 83.38 82 ASP A CA 1
ATOM 631 C C . ASP A 1 82 ? -13.658 4.448 8.550 1.00 83.38 82 ASP A C 1
ATOM 633 O O . ASP A 1 82 ? -14.177 3.539 7.918 1.00 83.38 82 ASP A O 1
ATOM 637 N N . LEU A 1 83 ? -12.910 5.377 7.939 1.00 93.38 83 LEU A N 1
ATOM 638 C CA . LEU A 1 83 ? -12.572 5.279 6.518 1.00 93.38 83 LEU A CA 1
ATOM 639 C C . LEU A 1 83 ? -11.072 5.151 6.299 1.00 93.38 83 LEU A C 1
ATOM 641 O O . LEU A 1 83 ? -10.267 5.942 6.787 1.00 93.38 83 LEU A O 1
ATOM 645 N N . TYR A 1 84 ? -10.731 4.189 5.456 1.00 94.88 84 TYR A N 1
ATOM 646 C CA . TYR A 1 84 ? -9.378 3.891 5.036 1.00 94.88 84 TYR A CA 1
ATOM 647 C C . TYR A 1 84 ? -9.239 4.187 3.554 1.00 94.88 84 TYR A C 1
ATOM 649 O O . TYR A 1 84 ? -10.067 3.762 2.746 1.00 94.88 84 TYR A O 1
ATOM 657 N N . ARG A 1 85 ? -8.172 4.894 3.188 1.00 95.62 85 ARG A N 1
ATOM 658 C CA . ARG A 1 85 ? -7.778 5.122 1.803 1.00 95.62 85 ARG A CA 1
ATOM 659 C C . ARG A 1 85 ? -6.537 4.305 1.499 1.00 95.62 85 ARG A C 1
ATOM 661 O O . ARG A 1 85 ? -5.507 4.465 2.145 1.00 95.62 85 ARG A O 1
ATOM 668 N N . PHE A 1 86 ? -6.629 3.460 0.483 1.00 97.44 86 PHE A N 1
ATOM 669 C CA . PHE A 1 86 ? -5.477 2.766 -0.067 1.00 97.44 86 PHE A CA 1
ATOM 670 C C . PHE A 1 86 ? -5.104 3.387 -1.408 1.00 97.44 86 PHE A C 1
ATOM 672 O O . PHE A 1 86 ? -5.939 3.447 -2.311 1.00 97.44 86 PHE A O 1
ATOM 679 N N . HIS A 1 87 ? -3.859 3.836 -1.533 1.00 96.75 87 HIS A N 1
ATOM 680 C CA . HIS A 1 87 ? -3.292 4.380 -2.763 1.00 96.75 87 HIS A CA 1
ATOM 681 C C . HIS A 1 87 ? -2.163 3.470 -3.253 1.00 96.75 87 HIS A C 1
ATOM 683 O O . HIS A 1 87 ? -1.310 3.054 -2.471 1.00 96.75 87 HIS A O 1
ATOM 689 N N . CYS A 1 88 ? -2.132 3.175 -4.552 1.00 96.38 88 CYS A N 1
ATOM 690 C CA . CYS A 1 88 ? -1.131 2.325 -5.186 1.00 96.38 88 CYS A CA 1
ATOM 691 C C . CYS A 1 88 ? -0.692 2.906 -6.534 1.00 96.38 88 CYS A C 1
ATOM 693 O O . CYS A 1 88 ? -1.516 3.251 -7.380 1.00 96.38 88 CYS A O 1
ATOM 695 N N . ARG A 1 89 ? 0.619 2.968 -6.759 1.00 94.88 89 ARG A N 1
ATOM 696 C CA . ARG A 1 89 ? 1.235 3.368 -8.024 1.00 94.88 89 ARG A CA 1
ATOM 697 C C . ARG A 1 89 ? 1.837 2.151 -8.711 1.00 94.88 89 ARG A C 1
ATOM 699 O O . ARG A 1 89 ? 2.669 1.457 -8.130 1.00 94.88 89 ARG A O 1
ATOM 706 N N . MET A 1 90 ? 1.470 1.943 -9.968 1.00 92.44 90 MET A N 1
ATOM 707 C CA . MET A 1 90 ? 1.913 0.835 -10.815 1.00 92.44 90 MET A CA 1
ATOM 708 C C . MET A 1 90 ? 2.818 1.352 -11.933 1.00 92.44 90 MET A C 1
ATOM 710 O O . MET A 1 90 ? 2.477 2.348 -12.569 1.00 92.44 90 MET A O 1
ATOM 714 N N . ALA A 1 91 ? 3.930 0.676 -12.214 1.00 89.75 91 ALA A N 1
ATOM 715 C CA . ALA A 1 91 ? 4.658 0.848 -13.470 1.00 89.75 91 ALA A CA 1
ATOM 716 C C . ALA A 1 91 ? 3.914 0.106 -14.590 1.00 89.75 91 ALA A C 1
ATOM 718 O O . ALA A 1 91 ? 3.510 -1.044 -14.420 1.00 89.75 91 ALA A O 1
ATOM 719 N N . VAL A 1 92 ? 3.714 0.754 -15.736 1.00 81.25 92 VAL A N 1
ATOM 720 C CA . VAL A 1 92 ? 2.978 0.172 -16.866 1.00 81.25 92 VAL A CA 1
ATOM 721 C C . VAL A 1 92 ? 3.964 -0.272 -17.946 1.00 81.25 92 VAL A C 1
ATOM 723 O O . VAL A 1 92 ? 4.868 0.470 -18.321 1.00 81.25 92 VAL A O 1
ATOM 726 N N . GLY A 1 93 ? 3.792 -1.496 -18.456 1.00 76.38 93 GLY A N 1
ATOM 727 C CA . GLY A 1 93 ? 4.606 -2.027 -19.557 1.00 76.38 93 GLY A CA 1
ATOM 728 C C . GLY A 1 93 ? 6.093 -2.193 -19.223 1.00 76.38 93 GLY A C 1
ATOM 729 O O . GLY A 1 93 ? 6.927 -2.096 -20.115 1.00 76.38 93 GLY A O 1
ATOM 730 N N . GLY A 1 94 ? 6.438 -2.373 -17.943 1.00 69.88 94 GLY A N 1
ATOM 731 C CA . GLY A 1 94 ? 7.829 -2.476 -17.485 1.00 69.88 94 GLY A CA 1
ATOM 732 C C . GLY A 1 94 ? 8.600 -1.150 -17.484 1.00 69.88 94 GLY A C 1
ATOM 733 O O . GLY A 1 94 ? 9.764 -1.129 -17.096 1.00 69.88 94 GLY A O 1
ATOM 734 N N . ASN A 1 95 ? 7.966 -0.039 -17.872 1.00 74.25 95 ASN A N 1
ATOM 735 C CA . ASN A 1 95 ? 8.582 1.280 -17.852 1.00 74.25 95 ASN A CA 1
ATOM 736 C C . ASN A 1 95 ? 8.254 1.994 -16.534 1.00 74.25 95 ASN A C 1
ATOM 738 O O . ASN A 1 95 ? 7.127 2.435 -16.310 1.00 74.25 95 ASN A O 1
ATOM 742 N N . SER A 1 96 ? 9.253 2.138 -15.664 1.00 70.50 96 SER A N 1
ATOM 743 C CA . SER A 1 96 ? 9.111 2.824 -14.374 1.00 70.50 96 SER A CA 1
ATOM 744 C C . SER A 1 96 ? 8.814 4.321 -14.496 1.00 70.50 96 SER A C 1
ATOM 746 O O . SER A 1 96 ? 8.322 4.913 -13.540 1.00 70.50 96 SER A O 1
ATOM 748 N N . SER A 1 97 ? 9.084 4.936 -15.651 1.00 78.12 97 SER A N 1
ATOM 749 C CA . SER A 1 97 ? 8.786 6.348 -15.920 1.00 78.12 97 SER A CA 1
ATOM 750 C C . SER A 1 97 ? 7.329 6.568 -16.326 1.00 78.12 97 SER A C 1
ATOM 752 O O . SER A 1 97 ? 6.812 7.673 -16.171 1.00 78.12 97 SER A O 1
ATOM 754 N N . TYR A 1 98 ? 6.644 5.528 -16.814 1.00 84.69 98 TYR A N 1
ATOM 755 C CA . TYR A 1 98 ? 5.217 5.586 -17.111 1.00 84.69 98 TYR A CA 1
ATOM 756 C C . TYR A 1 98 ? 4.431 4.872 -16.014 1.00 84.69 98 TYR A C 1
ATOM 758 O O . TYR A 1 98 ? 4.272 3.649 -16.005 1.00 84.69 98 TYR A O 1
ATOM 766 N N . THR A 1 99 ? 3.951 5.664 -15.056 1.00 89.00 99 THR A N 1
ATOM 767 C CA . THR A 1 99 ? 3.215 5.150 -13.901 1.00 89.00 99 THR A CA 1
ATOM 768 C C . THR A 1 99 ? 1.729 5.458 -13.983 1.00 89.00 99 THR A C 1
ATOM 770 O O . THR A 1 99 ? 1.297 6.444 -14.582 1.00 89.00 99 THR A O 1
ATOM 773 N N . ARG A 1 100 ? 0.929 4.591 -13.368 1.00 90.38 100 ARG A N 1
ATOM 774 C CA . ARG A 1 100 ? -0.511 4.768 -13.208 1.00 90.38 100 ARG A CA 1
ATOM 775 C C . ARG A 1 100 ? -0.887 4.600 -11.745 1.00 90.38 100 ARG A C 1
ATOM 777 O O . ARG A 1 100 ? -0.492 3.621 -11.116 1.00 90.38 100 ARG A O 1
ATOM 784 N N . ASN A 1 101 ? -1.684 5.534 -11.244 1.00 93.94 101 ASN A N 1
ATOM 785 C CA . ASN A 1 101 ? -2.172 5.515 -9.872 1.00 93.94 101 ASN A CA 1
ATOM 786 C C . ASN A 1 101 ? -3.552 4.855 -9.802 1.00 93.94 101 ASN A C 1
ATOM 788 O O . ASN A 1 101 ? -4.374 4.994 -10.714 1.00 93.94 101 ASN A O 1
ATOM 792 N N . TYR A 1 102 ? -3.781 4.145 -8.709 1.00 95.06 102 TYR A N 1
ATOM 793 C CA . TYR A 1 102 ? -5.032 3.514 -8.330 1.00 95.06 102 TYR A CA 1
ATOM 794 C C . TYR A 1 102 ? -5.320 3.868 -6.882 1.00 95.06 102 TYR A C 1
ATOM 796 O O . TYR A 1 102 ? -4.419 3.850 -6.044 1.00 95.06 102 TYR A O 1
ATOM 804 N N . GLU A 1 103 ? -6.579 4.150 -6.582 1.00 96.25 103 GLU A N 1
ATOM 805 C CA . GLU A 1 103 ? -7.005 4.428 -5.220 1.00 96.25 103 GLU A CA 1
ATOM 806 C C . GLU A 1 103 ? -8.384 3.841 -4.938 1.00 96.25 103 GLU A C 1
ATOM 808 O O . GLU A 1 103 ? -9.209 3.647 -5.838 1.00 96.25 103 GLU A O 1
ATOM 813 N N . ALA A 1 104 ? -8.623 3.532 -3.669 1.00 96.31 104 ALA A N 1
ATOM 814 C CA . ALA A 1 104 ? -9.942 3.198 -3.166 1.00 96.31 104 ALA A CA 1
ATOM 815 C C . ALA A 1 104 ? -10.089 3.663 -1.721 1.00 96.31 104 ALA A C 1
ATOM 817 O O . ALA A 1 104 ? -9.138 3.616 -0.939 1.00 96.31 104 ALA A O 1
ATOM 818 N N . VAL A 1 105 ? -11.309 4.067 -1.376 1.00 95.69 105 VAL A N 1
ATOM 819 C CA . VAL A 1 105 ? -11.723 4.347 -0.002 1.00 95.69 105 VAL A CA 1
ATOM 820 C C . VAL A 1 105 ? -12.742 3.294 0.417 1.00 95.69 105 VAL A C 1
ATOM 822 O O . VAL A 1 105 ? -13.634 2.932 -0.362 1.00 95.69 105 VAL A O 1
ATOM 825 N N . ASP A 1 106 ? -12.600 2.781 1.631 1.00 95.19 106 ASP A N 1
ATOM 826 C CA . ASP A 1 106 ? -13.497 1.782 2.201 1.00 95.19 106 ASP A CA 1
ATOM 827 C C . ASP A 1 106 ? -13.576 1.909 3.724 1.00 95.19 106 ASP A C 1
ATOM 829 O O . ASP A 1 106 ? -12.693 2.503 4.342 1.00 95.19 106 ASP A O 1
ATOM 833 N N . SER A 1 107 ? -14.624 1.346 4.327 1.00 93.94 107 SER A N 1
ATOM 834 C CA . SER A 1 107 ? -14.754 1.297 5.783 1.00 93.94 107 SER A CA 1
ATOM 835 C C . SER A 1 107 ? -13.875 0.233 6.442 1.00 93.94 107 SER A C 1
ATOM 837 O O . SER A 1 107 ? -13.670 0.239 7.650 1.00 93.94 107 SER A O 1
ATOM 839 N N . SER A 1 108 ? -13.344 -0.701 5.651 1.00 93.38 108 SER A N 1
ATOM 840 C CA . SER A 1 108 ? -12.361 -1.690 6.072 1.00 93.38 108 SER A CA 1
ATOM 841 C C . SER A 1 108 ? -11.030 -1.457 5.353 1.00 93.38 108 SER A C 1
ATOM 843 O O . SER A 1 108 ? -11.012 -1.301 4.127 1.00 93.38 108 SER A O 1
ATOM 845 N N . PRO A 1 109 ? -9.887 -1.537 6.054 1.00 93.69 109 PRO A N 1
ATOM 846 C CA . PRO A 1 109 ? -8.583 -1.399 5.414 1.00 93.69 109 PRO A CA 1
ATOM 847 C C . PRO A 1 109 ? -8.347 -2.493 4.359 1.00 93.69 109 PRO A C 1
ATOM 849 O O . PRO A 1 109 ? -7.885 -2.211 3.252 1.00 93.69 109 PRO A O 1
ATOM 852 N N . LEU A 1 110 ? -8.759 -3.732 4.652 1.00 95.38 110 LEU A N 1
ATOM 853 C CA . LEU A 1 110 ? -8.661 -4.844 3.706 1.00 95.38 110 LEU A CA 1
ATOM 854 C C . LEU A 1 110 ? -9.608 -4.657 2.510 1.00 95.38 110 LEU A C 1
ATOM 856 O O . LEU A 1 110 ? -9.274 -5.049 1.389 1.00 95.38 110 LEU A O 1
ATOM 860 N N . GLY A 1 111 ? -10.764 -4.023 2.729 1.00 95.56 111 GLY A N 1
ATOM 861 C CA . GLY A 1 111 ? -11.706 -3.650 1.673 1.00 95.56 111 GLY A CA 1
ATOM 862 C C . GLY A 1 111 ? -11.098 -2.651 0.687 1.00 95.56 111 GLY A C 1
ATOM 863 O O . GLY A 1 111 ? -11.140 -2.878 -0.525 1.00 95.56 111 GLY A O 1
ATOM 864 N N . ALA A 1 112 ? -10.449 -1.596 1.191 1.00 96.56 112 ALA A N 1
ATOM 865 C CA . ALA A 1 112 ? -9.767 -0.600 0.362 1.00 96.56 112 ALA A CA 1
ATOM 866 C C . ALA A 1 112 ? -8.645 -1.237 -0.478 1.00 96.56 112 ALA A C 1
ATOM 868 O O . ALA A 1 112 ? -8.569 -1.026 -1.691 1.00 96.56 112 ALA A O 1
ATOM 869 N N . MET A 1 113 ? -7.826 -2.092 0.140 1.00 97.12 113 MET A N 1
ATOM 870 C CA . MET A 1 113 ? -6.764 -2.830 -0.553 1.00 97.12 113 MET A CA 1
ATOM 871 C C . MET A 1 113 ? -7.310 -3.773 -1.633 1.00 97.12 113 MET A C 1
ATOM 873 O O . MET A 1 113 ? -6.820 -3.782 -2.765 1.00 97.12 113 MET A O 1
ATOM 877 N N . SER A 1 114 ? -8.356 -4.539 -1.312 1.00 96.50 114 SER A N 1
ATOM 878 C CA . SER A 1 114 ? -8.965 -5.503 -2.238 1.00 96.50 114 SER A CA 1
ATOM 879 C C . SER A 1 114 ? -9.580 -4.817 -3.457 1.00 96.50 114 SER A C 1
ATOM 881 O O . SER A 1 114 ? -9.415 -5.292 -4.582 1.00 96.50 114 SER A O 1
ATOM 883 N N . LYS A 1 115 ? -10.229 -3.662 -3.262 1.00 96.88 115 LYS A N 1
ATOM 884 C CA . LYS A 1 115 ? -10.782 -2.848 -4.354 1.00 96.88 115 LYS A CA 1
ATOM 885 C C . LYS A 1 115 ? -9.699 -2.389 -5.327 1.00 96.88 115 LYS A C 1
ATOM 887 O O . LYS A 1 115 ? -9.889 -2.493 -6.536 1.00 96.88 115 LYS A O 1
ATOM 892 N N . VAL A 1 116 ? -8.557 -1.910 -4.832 1.00 96.31 116 VAL A N 1
ATOM 893 C CA . VAL A 1 116 ? -7.435 -1.524 -5.705 1.00 96.31 116 VAL A CA 1
ATOM 894 C C . VAL A 1 116 ? -6.877 -2.733 -6.454 1.00 96.31 116 VAL A C 1
ATOM 896 O O . VAL A 1 116 ? -6.655 -2.643 -7.661 1.00 96.31 116 VAL A O 1
ATOM 899 N N . LEU A 1 117 ? -6.726 -3.883 -5.790 1.00 95.56 117 LEU A N 1
ATOM 900 C CA . LEU A 1 117 ? -6.277 -5.108 -6.452 1.00 95.56 117 LEU A CA 1
ATOM 901 C C . LEU A 1 117 ? -7.200 -5.509 -7.615 1.00 95.56 117 LEU A C 1
ATOM 903 O O . LEU A 1 117 ? -6.715 -5.828 -8.701 1.00 95.56 117 LEU A O 1
ATOM 907 N N . GLN A 1 118 ? -8.517 -5.431 -7.417 1.00 94.81 118 GLN A N 1
ATOM 908 C CA . GLN A 1 118 ? -9.503 -5.676 -8.472 1.00 94.81 118 GLN A CA 1
ATOM 909 C C . GLN A 1 118 ? -9.389 -4.667 -9.622 1.00 94.81 118 GLN A C 1
ATOM 911 O O . GLN A 1 118 ? -9.419 -5.069 -10.784 1.00 94.81 118 GLN A O 1
ATOM 916 N N . GLN A 1 119 ? -9.213 -3.373 -9.327 1.00 92.88 119 GLN A N 1
ATOM 917 C CA . GLN A 1 119 ? -9.040 -2.340 -10.358 1.00 92.88 119 GLN A CA 1
ATOM 918 C C . GLN A 1 119 ? -7.796 -2.577 -11.224 1.00 92.88 119 GLN A C 1
ATOM 920 O O . GLN A 1 119 ? -7.835 -2.349 -12.435 1.00 92.88 119 GLN A O 1
ATOM 925 N N . VAL A 1 120 ? -6.696 -3.025 -10.613 1.00 91.12 120 VAL A N 1
ATOM 926 C CA . VAL A 1 120 ? -5.464 -3.361 -11.334 1.00 91.12 120 VAL A CA 1
ATOM 927 C C . VAL A 1 120 ? -5.703 -4.588 -12.213 1.00 91.12 120 VAL A C 1
ATOM 929 O O . VAL A 1 120 ? -5.513 -4.513 -13.424 1.00 91.12 120 VAL A O 1
ATOM 932 N N . GLN A 1 121 ? -6.197 -5.689 -11.639 1.00 90.44 121 GLN A N 1
ATOM 933 C CA . GLN A 1 121 ? -6.395 -6.953 -12.358 1.00 90.44 121 GLN A CA 1
ATOM 934 C C . GLN A 1 121 ? -7.421 -6.852 -13.493 1.00 90.44 121 GLN A C 1
ATOM 936 O O . GLN A 1 121 ? -7.190 -7.399 -14.569 1.00 90.44 121 GLN A O 1
ATOM 941 N N . GLY A 1 122 ? -8.517 -6.114 -13.288 1.00 84.19 122 GLY A N 1
ATOM 942 C CA . GLY A 1 122 ? -9.551 -5.902 -14.305 1.00 84.19 122 GLY A CA 1
ATOM 943 C C . GLY A 1 122 ? -9.075 -5.086 -15.511 1.00 84.19 122 GLY A C 1
ATOM 944 O O . GLY A 1 122 ? -9.700 -5.130 -16.566 1.00 84.19 122 GLY A O 1
ATOM 945 N N . ARG A 1 123 ? -7.958 -4.357 -15.386 1.00 62.03 123 ARG A N 1
ATOM 946 C CA . ARG A 1 123 ? -7.313 -3.650 -16.505 1.00 62.03 123 ARG A CA 1
ATOM 947 C C . ARG A 1 123 ? -6.192 -4.451 -17.163 1.00 62.03 123 ARG A C 1
ATOM 949 O O . ARG A 1 123 ? -5.837 -4.145 -18.296 1.00 62.03 123 ARG A O 1
ATOM 956 N N . THR A 1 124 ? -5.635 -5.451 -16.482 1.00 57.00 124 THR A N 1
ATOM 957 C CA . THR A 1 124 ? -4.536 -6.287 -16.994 1.00 57.00 124 THR A CA 1
ATOM 958 C C . THR A 1 124 ? -5.023 -7.422 -17.899 1.00 57.00 124 THR A C 1
ATOM 960 O O . THR A 1 124 ? -4.214 -8.239 -18.310 1.00 57.00 124 THR A O 1
ATOM 963 N N . THR A 1 125 ? -6.312 -7.508 -18.245 1.00 43.34 125 THR A N 1
ATOM 964 C CA . THR A 1 125 ? -6.794 -8.474 -19.244 1.00 43.34 125 THR A CA 1
ATOM 965 C C . THR A 1 125 ? -6.478 -7.957 -20.655 1.00 43.34 125 THR A C 1
ATOM 967 O O . THR A 1 125 ? -7.171 -7.049 -21.124 1.00 43.34 125 THR A O 1
ATOM 970 N N . PRO A 1 126 ? -5.457 -8.476 -21.367 1.00 45.38 126 PRO A N 1
ATOM 971 C CA . PRO A 1 126 ? -5.350 -8.214 -22.794 1.00 45.38 126 PRO A CA 1
ATOM 972 C C . PRO A 1 126 ? -6.567 -8.844 -23.478 1.00 45.38 126 PRO A C 1
ATOM 974 O O . PRO A 1 126 ? -6.891 -10.007 -23.231 1.00 45.38 126 PRO A O 1
ATOM 977 N N . ARG A 1 127 ? -7.258 -8.084 -24.333 1.00 39.88 127 ARG A N 1
ATOM 978 C CA . ARG A 1 127 ? -8.115 -8.715 -25.340 1.00 39.88 127 ARG A CA 1
ATOM 979 C C . ARG A 1 127 ? -7.188 -9.463 -26.299 1.00 39.88 127 ARG A C 1
ATOM 981 O O . ARG A 1 127 ? -6.346 -8.821 -26.924 1.00 39.88 127 ARG A O 1
ATOM 988 N N . LEU A 1 128 ? -7.316 -10.790 -26.322 1.00 44.88 128 LEU A N 1
ATOM 989 C CA . LEU A 1 128 ? -6.802 -11.654 -27.386 1.00 44.88 128 LEU A CA 1
ATOM 990 C C . LEU A 1 128 ? -7.580 -11.398 -28.681 1.00 44.88 128 LEU A C 1
ATOM 992 O O . LEU A 1 128 ? -8.794 -11.096 -28.574 1.00 44.88 128 LEU A O 1
#